Protein AF-B5TM66-F1 (afdb_monomer)

Radius of gyration: 15.06 Å; Cα contacts (8 Å, |Δi|>4): 131; chains: 1; bounding box: 39×23×38 Å

Foldseek 3Di:
DLDADPPSVVVLLVVLLVQLVVVQVVCCVPVVDDDQEDEDEDDPCSNLSNNCVNCVPVVSYHRYYHFFQAVHVVVVRGRPCVVNNDDDDDRD

Solvent-accessible surface area (backbone atoms only — not comparable to full-atom values): 5283 Å² total; per-residue (Å²): 97,37,52,55,46,89,64,42,32,60,54,38,31,64,72,30,26,58,52,12,52,51,47,55,53,50,39,39,71,75,69,72,43,82,60,69,57,50,77,34,62,32,80,51,34,33,68,30,45,2,40,44,62,67,43,70,86,42,84,77,39,44,82,45,76,44,50,47,48,66,81,35,66,94,70,73,48,47,58,40,53,91,86,74,51,73,94,78,86,66,74,97

Sequence (92 aa):
TAAGPHPYPTIVREFQRIIGKETKRQILEQEKRLPDSIIACVGGGSNAIGIFSDFIDDIQVNLIGVEPGGKGINTGKHGAPLQYGRTGIFFG

pLDDT: mean 96.49, std 5.11, range [60.47, 98.88]

Secondary structure (DSSP, 8-state):
---SSTTHHHHHHHHHTHHHHHHHHHHHHHHSS--SEEEEE-SSSHHHHHHHTTTTT-TTSEEEEE---TT-GGGT-S--HHHHS-------

Nearest PDB structures (foldseek):
  7ki7-assembly1_B  TM=1.003E+00  e=1.679E-11  Salmonella enterica subsp. enterica serovar Typhimurium str. LT2
  5kzm-assembly1_B  TM=1.002E+00  e=1.912E-11  Francisella tularensis subsp. tularensis SCHU S4
  5ey5-assembly1_D  TM=9.922E-01  e=6.378E-10  synthetic construct
  6amh-assembly2_D  TM=9.968E-01  e=1.221E-09  Pyrococcus furiosus DSM 3638
  6v82-assembly1_B-2  TM=9.913E-01  e=1.441E-08  Chlamydia trachomatis D/UW-3/CX

InterPro domains:
  IPR023026 Tryptophan synthase beta chain/beta chain-like [PTHR48077] (1-92)
  IPR036052 Tryptophan synthase beta chain-like, PALP domain superfamily [G3DSA:3.40.50.1100] (1-16)
  IPR036052 Tryptophan synthase beta chain-like, PALP domain superfamily [G3DSA:3.40.50.1100] (17-92)
  IPR036052 Tryptophan synthase beta chain-like, PALP domain superfamily [SSF53686] (2-92)

Structure (mmCIF, N/CA/C/O backbone):
data_AF-B5TM66-F1
#
_entry.id   AF-B5TM66-F1
#
loop_
_atom_site.group_PDB
_atom_site.id
_atom_site.type_symbol
_atom_site.label_atom_id
_atom_site.label_alt_id
_atom_site.label_comp_id
_atom_site.label_asym_id
_atom_site.label_entity_id
_atom_site.label_seq_id
_atom_site.pdbx_PDB_ins_code
_atom_site.Cartn_x
_atom_site.Cartn_y
_atom_site.Cartn_z
_atom_site.occupancy
_atom_site.B_iso_or_equiv
_atom_site.auth_seq_id
_atom_site.auth_comp_id
_atom_site.auth_asym_id
_atom_site.auth_atom_id
_atom_site.pdbx_PDB_model_num
ATOM 1 N N . THR A 1 1 ? 7.813 7.180 -3.527 1.00 76.75 1 THR A N 1
ATOM 2 C CA . THR A 1 1 ? 7.814 5.714 -3.713 1.00 76.75 1 THR A CA 1
ATOM 3 C C . THR A 1 1 ? 8.279 5.069 -2.423 1.00 76.75 1 THR A C 1
ATOM 5 O O . THR A 1 1 ? 9.158 5.645 -1.800 1.00 76.75 1 THR A O 1
ATOM 8 N N . ALA A 1 2 ? 7.695 3.95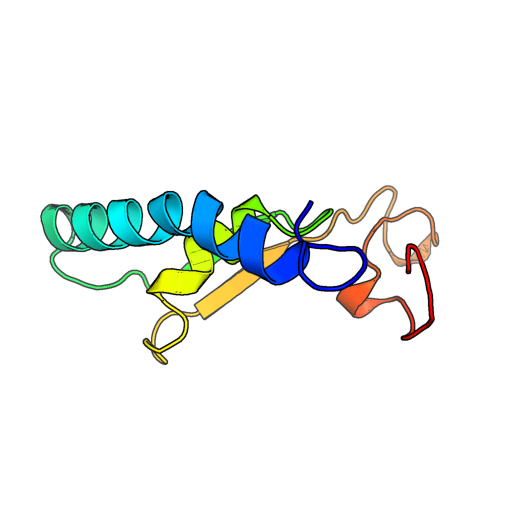6 -1.984 1.00 88.38 2 ALA A N 1
ATOM 9 C CA . ALA A 1 2 ? 8.184 3.174 -0.844 1.00 88.38 2 ALA A CA 1
ATOM 10 C C . ALA A 1 2 ? 9.153 2.090 -1.355 1.00 88.38 2 ALA A C 1
ATOM 12 O O . ALA A 1 2 ? 8.916 0.897 -1.213 1.00 88.38 2 ALA A O 1
ATOM 13 N N . ALA A 1 3 ? 10.212 2.531 -2.031 1.00 91.31 3 ALA A N 1
ATOM 14 C CA . ALA A 1 3 ? 11.214 1.692 -2.681 1.00 91.31 3 ALA A CA 1
ATOM 15 C C . ALA A 1 3 ? 12.573 2.411 -2.669 1.00 91.31 3 ALA A C 1
ATOM 17 O O . ALA A 1 3 ? 12.632 3.606 -2.366 1.00 91.31 3 ALA A O 1
ATOM 18 N N . GLY A 1 4 ? 13.637 1.697 -3.034 1.00 93.31 4 GLY A N 1
ATOM 19 C CA . GLY A 1 4 ? 15.014 2.192 -2.997 1.00 93.31 4 GLY A CA 1
ATOM 20 C C . GLY A 1 4 ? 15.760 1.777 -1.723 1.00 93.31 4 GLY A C 1
ATOM 21 O O . GLY A 1 4 ? 15.218 1.014 -0.916 1.00 93.31 4 GLY A O 1
ATOM 22 N N . PRO A 1 5 ? 17.000 2.255 -1.526 1.00 96.25 5 PRO A N 1
ATOM 23 C CA . PRO A 1 5 ? 17.833 1.826 -0.413 1.00 96.25 5 PRO A CA 1
ATOM 24 C C . PRO A 1 5 ? 17.256 2.290 0.926 1.00 96.25 5 PRO A C 1
ATOM 26 O O . PRO A 1 5 ? 16.572 3.314 1.030 1.00 96.25 5 PRO A O 1
ATOM 29 N N . HIS A 1 6 ? 17.585 1.559 1.987 1.00 96.06 6 HIS A N 1
ATOM 30 C CA . HIS A 1 6 ? 17.369 2.045 3.345 1.00 96.06 6 HIS A CA 1
ATOM 31 C C . HIS A 1 6 ? 18.037 3.427 3.526 1.00 96.06 6 HIS A C 1
ATOM 33 O O . HIS A 1 6 ? 19.163 3.604 3.056 1.00 96.06 6 HIS A O 1
ATOM 39 N N . PRO A 1 7 ? 17.387 4.407 4.192 1.00 96.94 7 PRO A N 1
ATOM 40 C CA . PRO A 1 7 ? 16.140 4.316 4.969 1.00 96.94 7 PRO A CA 1
ATOM 41 C C . PRO A 1 7 ? 14.851 4.733 4.240 1.00 96.94 7 PRO A C 1
ATOM 43 O O . PRO A 1 7 ? 13.805 4.845 4.886 1.00 96.94 7 PRO A O 1
ATOM 46 N N . TYR A 1 8 ? 14.879 4.963 2.923 1.00 97.50 8 TYR A N 1
ATOM 47 C CA . TYR A 1 8 ? 13.742 5.552 2.200 1.00 97.50 8 TYR A CA 1
ATOM 48 C C . TYR A 1 8 ? 12.419 4.785 2.351 1.00 97.50 8 TYR A C 1
ATOM 50 O O . TYR A 1 8 ? 11.420 5.439 2.663 1.00 97.50 8 TYR A O 1
ATOM 58 N N . PRO A 1 9 ? 12.358 3.442 2.207 1.00 97.38 9 PRO A N 1
ATOM 59 C CA . PRO A 1 9 ? 11.103 2.712 2.394 1.00 97.38 9 PRO A CA 1
ATOM 60 C C . PRO A 1 9 ? 10.473 2.940 3.776 1.00 97.38 9 PRO A C 1
ATOM 62 O O . PRO A 1 9 ? 9.263 3.145 3.871 1.00 97.38 9 PRO A O 1
ATOM 65 N N . THR A 1 10 ? 11.290 2.984 4.834 1.00 98.12 10 THR A N 1
ATOM 66 C CA . THR A 1 10 ? 10.826 3.235 6.207 1.00 98.12 10 THR A CA 1
ATOM 67 C C . THR A 1 10 ? 10.298 4.655 6.364 1.00 98.12 10 THR A C 1
ATOM 69 O O . THR A 1 10 ? 9.181 4.837 6.841 1.00 98.12 10 THR A O 1
ATOM 72 N N . ILE A 1 11 ? 11.061 5.662 5.927 1.00 98.38 11 ILE A N 1
ATOM 73 C CA . ILE A 1 11 ? 10.659 7.074 6.038 1.00 98.38 11 ILE A CA 1
ATOM 74 C C . ILE A 1 11 ? 9.347 7.317 5.288 1.00 98.38 11 ILE A C 1
ATOM 76 O O . 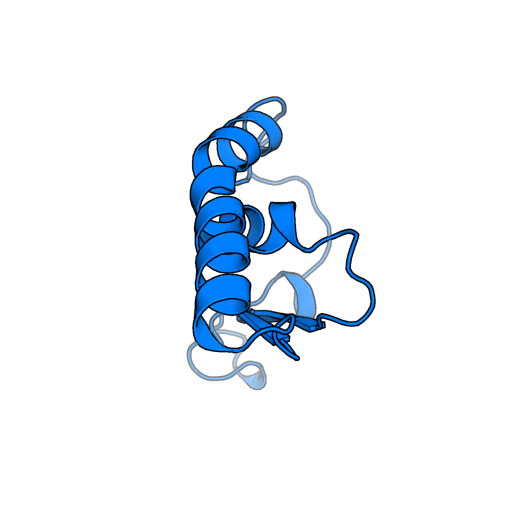ILE A 1 11 ? 8.421 7.928 5.819 1.00 98.38 11 ILE A O 1
ATOM 80 N N . VAL A 1 12 ? 9.244 6.805 4.059 1.00 98.38 12 VAL A N 1
ATOM 81 C CA . VAL A 1 12 ? 8.053 6.995 3.227 1.00 98.38 12 VAL A CA 1
ATOM 82 C C . VAL A 1 12 ? 6.834 6.321 3.848 1.00 98.38 12 VAL A C 1
ATOM 84 O O . VAL A 1 12 ? 5.760 6.921 3.836 1.00 98.38 12 VAL A O 1
ATOM 87 N N . ARG A 1 13 ? 6.985 5.122 4.426 1.00 98.00 13 ARG A N 1
ATOM 88 C CA . ARG A 1 13 ? 5.910 4.478 5.188 1.00 98.00 13 ARG A CA 1
ATOM 89 C C . ARG A 1 13 ? 5.450 5.359 6.347 1.00 98.00 13 ARG A C 1
ATOM 91 O O . ARG A 1 13 ? 4.255 5.614 6.454 1.00 98.00 13 ARG A O 1
ATOM 98 N N . GLU A 1 14 ? 6.371 5.832 7.188 1.00 98.38 14 GLU A N 1
ATOM 99 C CA . GLU A 1 14 ? 6.012 6.623 8.374 1.00 98.38 14 GLU A CA 1
ATOM 100 C C . GLU A 1 14 ? 5.275 7.914 8.008 1.00 98.38 14 GLU A C 1
ATOM 102 O O . GLU A 1 14 ? 4.265 8.241 8.629 1.00 98.38 14 GLU A O 1
ATOM 107 N N . PHE A 1 15 ? 5.709 8.611 6.956 1.00 98.50 15 PHE A N 1
ATOM 108 C CA . PHE A 1 15 ? 5.031 9.829 6.505 1.00 98.50 15 PHE A CA 1
ATOM 109 C C . PHE A 1 15 ? 3.677 9.569 5.837 1.00 98.50 15 PHE A C 1
ATOM 111 O O . PHE A 1 15 ? 2.799 10.425 5.897 1.00 98.50 15 PHE A O 1
ATOM 118 N N . GLN A 1 16 ? 3.471 8.399 5.229 1.00 98.62 16 GLN A N 1
ATOM 119 C CA . GLN A 1 16 ? 2.192 8.035 4.606 1.00 98.62 16 GLN A CA 1
ATOM 120 C C . GLN A 1 16 ? 1.222 7.339 5.574 1.00 98.62 16 GLN A C 1
ATOM 122 O O . GLN A 1 16 ? 0.030 7.251 5.281 1.00 98.62 16 GLN A O 1
ATOM 127 N N . ARG A 1 17 ? 1.688 6.883 6.747 1.00 98.25 17 ARG A N 1
ATOM 128 C CA . ARG A 1 17 ? 0.878 6.156 7.746 1.00 98.25 17 ARG A CA 1
ATOM 129 C C . ARG A 1 17 ? -0.354 6.930 8.224 1.00 98.25 17 ARG A C 1
ATOM 131 O O . ARG A 1 17 ? -1.317 6.323 8.690 1.00 98.25 17 ARG A O 1
ATOM 138 N N . ILE A 1 18 ? -0.344 8.259 8.109 1.00 98.56 18 ILE A N 1
ATOM 139 C CA . ILE A 1 18 ? -1.497 9.096 8.456 1.00 98.56 18 ILE A CA 1
ATOM 140 C C . ILE A 1 18 ? -2.779 8.649 7.735 1.00 98.56 18 ILE A C 1
ATOM 142 O O . ILE A 1 18 ? -3.843 8.661 8.347 1.00 98.56 18 ILE A O 1
ATOM 146 N N . ILE A 1 19 ? -2.666 8.134 6.504 1.00 98.75 19 ILE A N 1
ATOM 147 C CA . ILE A 1 19 ? -3.804 7.627 5.727 1.00 98.75 19 ILE A CA 1
ATOM 148 C C . ILE A 1 19 ? -4.504 6.484 6.476 1.00 98.75 19 ILE A C 1
ATOM 150 O O . ILE A 1 19 ? -5.722 6.512 6.653 1.00 98.75 19 ILE A O 1
ATOM 154 N N . GLY A 1 20 ? -3.749 5.489 6.953 1.00 98.56 20 GLY A N 1
ATOM 155 C CA . GLY A 1 20 ? -4.303 4.356 7.699 1.00 98.56 20 GLY A CA 1
ATOM 156 C C . GLY A 1 20 ? -4.918 4.778 9.033 1.00 98.56 20 GLY A C 1
ATOM 157 O O . GLY A 1 20 ? -6.027 4.354 9.356 1.00 98.56 20 GLY A O 1
ATOM 158 N N . LYS A 1 21 ? -4.244 5.681 9.762 1.00 98.69 21 LYS A N 1
ATOM 159 C CA . LYS A 1 21 ? -4.727 6.219 11.047 1.00 98.69 21 LYS A CA 1
ATOM 160 C C . LYS A 1 21 ? -6.076 6.919 10.907 1.00 98.69 21 LYS A C 1
ATOM 162 O O . LYS A 1 21 ? -7.002 6.657 11.675 1.00 98.69 21 LYS A O 1
ATOM 167 N N . GLU A 1 22 ? -6.195 7.810 9.925 1.00 98.81 22 GLU A N 1
ATOM 168 C CA . GLU A 1 22 ? -7.441 8.533 9.671 1.00 98.81 22 GLU A CA 1
ATOM 169 C C . GLU A 1 22 ? -8.544 7.589 9.195 1.00 98.81 22 GLU A C 1
ATOM 171 O O . GLU A 1 22 ? -9.650 7.650 9.731 1.00 98.81 22 GLU A O 1
ATOM 176 N N . THR A 1 23 ? -8.228 6.665 8.281 1.00 98.81 23 THR A N 1
ATOM 177 C CA . THR A 1 23 ? -9.185 5.671 7.770 1.00 98.81 23 THR A CA 1
ATOM 178 C C . THR A 1 23 ? -9.748 4.807 8.897 1.00 98.81 23 THR A C 1
ATOM 180 O O . THR A 1 23 ? -10.962 4.639 8.998 1.00 98.81 23 THR A O 1
ATOM 183 N N . LYS A 1 24 ? -8.889 4.283 9.783 1.00 98.50 24 LYS A N 1
ATOM 184 C CA . LYS A 1 24 ? -9.312 3.454 10.920 1.00 98.50 24 LYS A CA 1
ATOM 185 C C . LYS A 1 24 ? -10.211 4.231 11.882 1.00 98.50 24 LYS A C 1
ATOM 187 O O . LYS A 1 24 ? -11.230 3.705 12.326 1.00 98.50 24 LYS A O 1
ATOM 192 N N . ARG A 1 25 ? -9.877 5.492 12.177 1.00 98.69 25 ARG A N 1
ATOM 193 C CA . ARG A 1 25 ? -10.736 6.358 12.998 1.00 98.69 25 ARG A CA 1
ATOM 194 C C . ARG A 1 25 ? -12.100 6.569 12.333 1.00 98.69 25 ARG A C 1
ATOM 196 O O . ARG A 1 25 ? -13.127 6.355 12.970 1.00 98.69 25 ARG A O 1
ATOM 203 N N . GLN A 1 26 ? -12.107 6.953 11.059 1.00 98.88 26 GLN A N 1
ATOM 204 C CA . GLN A 1 26 ? -13.324 7.267 10.304 1.00 98.88 26 GLN A CA 1
ATOM 205 C C . GLN A 1 26 ? -14.251 6.054 10.173 1.00 98.88 26 GLN A C 1
ATOM 207 O O . GLN A 1 26 ? -15.449 6.179 10.420 1.00 98.88 26 GLN A O 1
ATOM 212 N N . ILE A 1 27 ? -13.717 4.875 9.845 1.00 98.62 27 ILE A N 1
ATOM 213 C CA . ILE A 1 27 ? -14.540 3.675 9.652 1.00 98.62 27 ILE A CA 1
ATOM 214 C C . ILE A 1 27 ? -15.151 3.183 10.971 1.00 98.62 27 ILE A C 1
ATOM 216 O O . ILE A 1 27 ? -16.314 2.794 11.001 1.00 98.62 27 ILE A O 1
ATOM 220 N N . LEU A 1 28 ? -14.426 3.288 12.090 1.00 98.44 28 LEU A N 1
ATOM 221 C CA . LEU A 1 28 ? -14.977 2.977 13.411 1.00 98.44 28 LEU A CA 1
ATOM 222 C C . LEU A 1 28 ? -16.030 4.003 13.847 1.00 98.44 28 LEU A C 1
ATOM 224 O O . LEU A 1 28 ? -16.997 3.642 14.516 1.00 98.44 28 LEU A O 1
ATOM 228 N N . GLU A 1 29 ? -15.883 5.273 13.467 1.00 98.62 29 GLU A N 1
ATOM 229 C CA . GLU A 1 29 ? -16.894 6.301 13.727 1.00 98.62 29 GLU A CA 1
ATOM 230 C C . GLU A 1 29 ? -18.183 6.049 12.938 1.00 98.62 29 GLU A C 1
ATOM 232 O O . GLU A 1 29 ? -19.264 6.133 13.531 1.00 98.62 29 GLU A O 1
ATOM 237 N N . GLN A 1 30 ? -18.067 5.715 11.651 1.00 98.56 30 GLN A N 1
ATOM 238 C CA . GLN A 1 30 ? -19.192 5.567 10.721 1.00 98.56 30 GLN A CA 1
ATOM 239 C C . GLN A 1 30 ? -19.879 4.200 10.827 1.00 98.56 30 GLN A C 1
ATOM 241 O O . GLN A 1 30 ? -21.093 4.138 10.987 1.00 98.56 30 GLN A O 1
ATOM 246 N N . GLU A 1 31 ? -19.105 3.117 10.817 1.00 98.31 31 GLU A N 1
ATOM 247 C CA . GLU A 1 31 ? -19.616 1.746 10.668 1.00 98.31 31 GLU A CA 1
ATOM 248 C C . GLU A 1 31 ? -19.546 0.932 11.967 1.00 98.31 31 GLU A C 1
ATOM 250 O O . GLU A 1 31 ? -20.040 -0.193 12.028 1.00 98.31 31 GLU A O 1
ATOM 255 N N . LYS A 1 32 ? -18.926 1.478 13.027 1.00 98.06 32 LYS A N 1
ATOM 256 C CA . LYS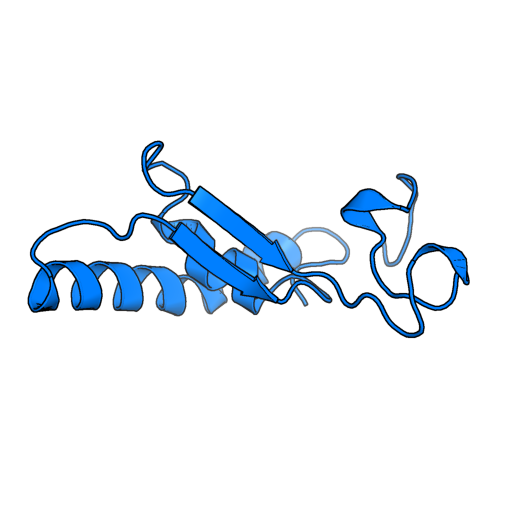 A 1 32 ? -18.764 0.826 14.348 1.00 98.06 32 LYS A CA 1
ATOM 257 C C . LYS A 1 32 ? -18.041 -0.526 14.306 1.00 98.06 32 LYS A C 1
ATOM 259 O O . LYS A 1 32 ? -18.102 -1.293 15.265 1.00 98.06 32 LYS A O 1
ATOM 264 N N . ARG A 1 33 ? -17.324 -0.805 13.219 1.00 97.94 33 ARG A N 1
ATOM 265 C CA . ARG A 1 33 ? -16.538 -2.021 13.000 1.00 97.94 33 ARG A CA 1
ATOM 266 C C . ARG A 1 33 ? -15.336 -1.725 12.110 1.00 97.94 33 ARG A C 1
ATOM 268 O O . ARG A 1 33 ? -15.286 -0.693 11.445 1.00 97.94 33 ARG A O 1
ATOM 275 N N . LEU A 1 34 ? -14.380 -2.648 12.085 1.00 98.50 34 LEU A N 1
ATOM 276 C CA . LEU A 1 34 ? -13.315 -2.632 11.086 1.00 98.50 34 LEU A CA 1
ATOM 277 C C . LEU A 1 34 ? -13.866 -3.054 9.710 1.00 98.50 34 LEU A C 1
ATOM 279 O O . LEU A 1 34 ? -14.853 -3.799 9.647 1.00 98.50 34 LEU A O 1
ATOM 283 N N . PRO A 1 35 ? -13.254 -2.582 8.612 1.00 98.38 35 PRO A N 1
ATOM 284 C CA . PRO A 1 35 ? -13.652 -2.983 7.274 1.00 98.38 35 PRO A CA 1
ATOM 285 C C . PRO A 1 35 ? -13.232 -4.428 7.006 1.00 98.38 35 PRO A C 1
ATOM 287 O O . PRO A 1 35 ? -12.220 -4.897 7.516 1.00 98.38 35 PRO A O 1
ATOM 290 N N . ASP A 1 36 ? -13.966 -5.116 6.138 1.00 98.50 36 ASP A N 1
ATOM 291 C CA . ASP A 1 36 ? -13.620 -6.485 5.733 1.00 98.50 36 ASP A CA 1
ATOM 292 C C . ASP A 1 36 ? -12.358 -6.516 4.851 1.00 98.50 36 ASP A C 1
ATOM 294 O O . ASP A 1 36 ? -11.655 -7.526 4.750 1.00 98.50 36 ASP A O 1
ATOM 298 N N . SER A 1 37 ? -12.064 -5.411 4.159 1.00 98.69 37 SER A N 1
ATOM 299 C CA . SER A 1 37 ? -10.890 -5.268 3.297 1.00 98.69 37 SER A CA 1
ATOM 300 C C . SER A 1 37 ? -10.441 -3.813 3.167 1.00 98.69 37 SER A C 1
ATOM 302 O O . SER A 1 37 ? -11.269 -2.904 3.114 1.00 98.69 37 SER A O 1
ATOM 304 N N . ILE A 1 38 ? -9.133 -3.606 3.027 1.00 98.69 38 ILE A N 1
ATOM 305 C CA . ILE A 1 38 ? -8.521 -2.357 2.561 1.00 98.69 38 ILE A CA 1
ATOM 306 C C . ILE A 1 38 ? -7.884 -2.634 1.201 1.00 98.69 38 ILE A C 1
ATOM 308 O O . ILE A 1 38 ? -7.120 -3.587 1.048 1.00 98.69 38 ILE A O 1
ATOM 312 N N . ILE A 1 39 ? -8.178 -1.788 0.215 1.00 98.75 39 ILE A N 1
ATOM 313 C CA . ILE A 1 39 ? -7.728 -1.968 -1.167 1.00 98.75 39 ILE A CA 1
ATOM 314 C C . ILE A 1 39 ? -6.955 -0.728 -1.606 1.00 98.75 39 ILE A C 1
ATOM 316 O O . ILE A 1 39 ? -7.437 0.392 -1.447 1.00 98.75 39 ILE A O 1
ATOM 320 N N . ALA A 1 40 ? -5.766 -0.921 -2.174 1.00 98.62 40 ALA A N 1
ATOM 321 C CA . ALA A 1 40 ? -4.933 0.175 -2.661 1.00 98.62 40 ALA A CA 1
ATOM 322 C C . ALA A 1 40 ? -4.100 -0.236 -3.881 1.00 98.62 40 ALA A C 1
ATOM 324 O O . ALA A 1 40 ? -3.703 -1.393 -4.027 1.00 98.62 40 ALA A O 1
ATOM 325 N N . CYS A 1 41 ? -3.809 0.716 -4.770 1.00 98.19 41 CYS A N 1
ATOM 326 C CA . CYS A 1 41 ? -2.993 0.447 -5.950 1.00 98.19 41 CYS A CA 1
ATOM 327 C C . CYS A 1 41 ? -1.496 0.397 -5.609 1.00 98.19 41 CYS A C 1
ATOM 329 O O . CYS A 1 41 ? -0.979 1.189 -4.812 1.00 98.19 41 CYS A O 1
ATOM 331 N N . VAL A 1 42 ? -0.774 -0.514 -6.261 1.00 98.38 42 VAL A N 1
ATOM 332 C CA . VAL A 1 42 ? 0.645 -0.778 -6.019 1.00 98.38 42 VAL A CA 1
ATOM 333 C C . VAL A 1 42 ? 1.435 -0.529 -7.300 1.00 98.38 42 VAL A C 1
ATOM 335 O O . VAL A 1 42 ? 1.525 -1.369 -8.186 1.00 98.38 42 VAL A O 1
ATOM 338 N N . GLY A 1 43 ? 2.001 0.675 -7.396 1.00 96.12 43 GLY A N 1
ATOM 339 C CA . GLY A 1 43 ? 3.151 0.953 -8.259 1.00 96.12 43 GLY A CA 1
ATOM 340 C C . GLY A 1 43 ? 4.423 0.883 -7.419 1.00 96.12 43 GLY A C 1
ATOM 341 O O . GLY A 1 43 ? 4.903 -0.184 -7.069 1.00 96.12 43 GLY A O 1
ATOM 342 N N . GLY A 1 44 ? 4.908 2.042 -6.974 1.00 95.00 44 GLY A N 1
ATOM 343 C CA . GLY A 1 44 ? 5.971 2.129 -5.964 1.00 95.00 44 GLY A CA 1
ATOM 344 C C . GLY A 1 44 ? 5.521 1.893 -4.512 1.00 95.00 44 GLY A C 1
ATOM 345 O O . GLY A 1 44 ? 6.293 2.132 -3.593 1.00 95.00 44 GLY A O 1
ATOM 346 N N . GLY A 1 45 ? 4.255 1.537 -4.277 1.00 97.62 45 GLY A N 1
ATOM 347 C CA . GLY A 1 45 ? 3.739 1.087 -2.975 1.00 97.62 45 GLY A CA 1
ATOM 348 C C . GLY A 1 45 ? 3.466 2.136 -1.885 1.00 97.62 45 GLY A C 1
ATOM 349 O O . GLY A 1 45 ? 2.950 1.765 -0.839 1.00 97.62 45 GLY A O 1
ATOM 350 N N . SER A 1 46 ? 3.754 3.432 -2.074 1.00 98.12 46 SER A N 1
ATOM 351 C CA . SER A 1 46 ? 3.687 4.409 -0.964 1.00 98.12 46 SER A CA 1
ATOM 352 C C . SER A 1 46 ? 2.283 4.683 -0.413 1.00 98.12 46 SER A C 1
ATOM 354 O O . SER A 1 46 ? 2.128 4.774 0.799 1.00 98.12 46 SER A O 1
ATOM 356 N N . ASN A 1 47 ? 1.265 4.807 -1.272 1.00 98.06 47 ASN A N 1
ATOM 357 C CA . ASN A 1 47 ? -0.115 5.003 -0.808 1.00 98.06 47 ASN A CA 1
ATOM 358 C C . ASN A 1 47 ? -0.639 3.733 -0.109 1.00 98.06 47 ASN A C 1
ATOM 360 O O . ASN A 1 47 ? -1.210 3.815 0.975 1.00 98.06 47 ASN A O 1
ATOM 364 N N . ALA A 1 48 ? -0.347 2.565 -0.695 1.00 98.56 48 ALA A N 1
ATOM 365 C CA . ALA A 1 48 ? -0.777 1.270 -0.196 1.00 98.56 48 A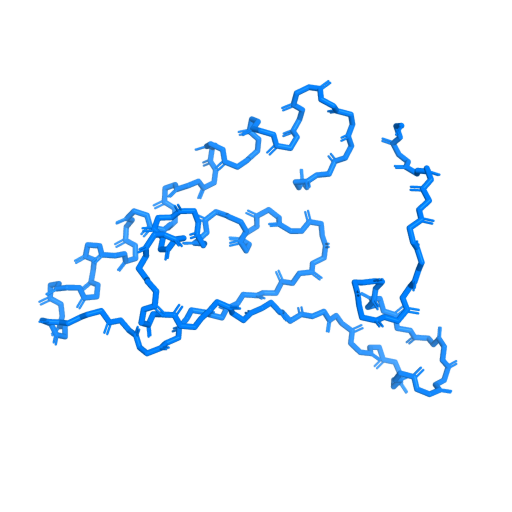LA A CA 1
ATOM 366 C C . ALA A 1 48 ? -0.168 0.974 1.175 1.00 98.56 48 ALA A C 1
ATOM 368 O O . ALA A 1 48 ? -0.894 0.705 2.124 1.00 98.56 48 ALA A O 1
ATOM 369 N N . ILE A 1 49 ? 1.152 1.122 1.331 1.00 98.25 49 ILE A N 1
ATOM 370 C CA . ILE A 1 49 ? 1.782 0.909 2.637 1.00 98.25 49 ILE A CA 1
ATOM 371 C C . ILE A 1 49 ? 1.316 1.946 3.667 1.00 98.25 49 ILE A C 1
ATOM 373 O O . ILE A 1 49 ? 1.196 1.613 4.841 1.00 98.25 49 ILE A O 1
ATOM 377 N N . GLY A 1 50 ?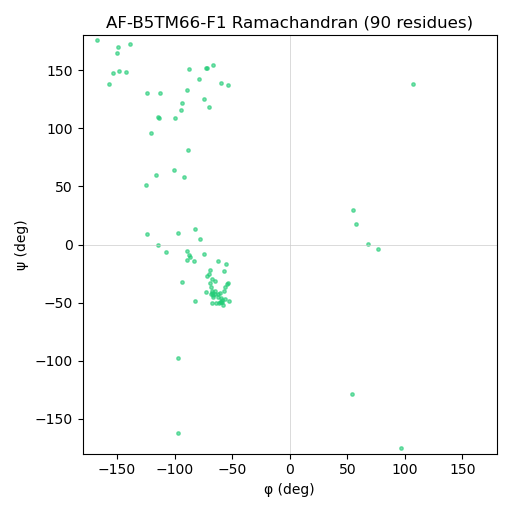 1.005 3.176 3.243 1.00 98.50 50 GLY A N 1
ATOM 378 C CA . GLY A 1 50 ? 0.454 4.212 4.114 1.00 98.50 50 GLY A CA 1
ATOM 379 C C . GLY A 1 50 ? -0.887 3.820 4.728 1.00 98.50 50 GLY A C 1
ATOM 380 O O . GLY A 1 50 ? -1.046 3.895 5.946 1.00 98.50 50 GLY A O 1
ATOM 381 N N . ILE A 1 51 ? -1.831 3.351 3.905 1.00 98.69 51 ILE A N 1
ATOM 382 C CA . ILE A 1 51 ? -3.138 2.907 4.404 1.00 98.69 51 ILE A CA 1
ATOM 383 C C . ILE A 1 51 ? -3.042 1.575 5.157 1.00 98.69 51 ILE A C 1
ATOM 385 O O . ILE A 1 51 ? -3.625 1.450 6.226 1.00 98.69 51 ILE A O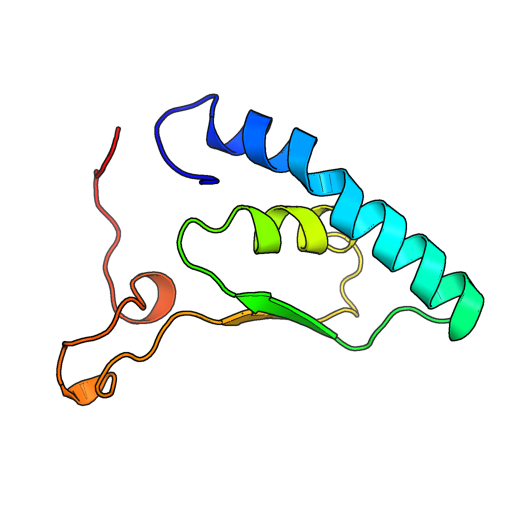 1
ATOM 389 N N . PHE A 1 52 ? -2.250 0.614 4.673 1.00 98.62 52 PHE A N 1
ATOM 390 C CA . PHE A 1 52 ? -2.105 -0.705 5.301 1.00 98.62 52 PHE A CA 1
ATOM 391 C C . PHE A 1 52 ? -1.407 -0.667 6.665 1.00 98.62 52 PHE A C 1
ATOM 393 O O . PHE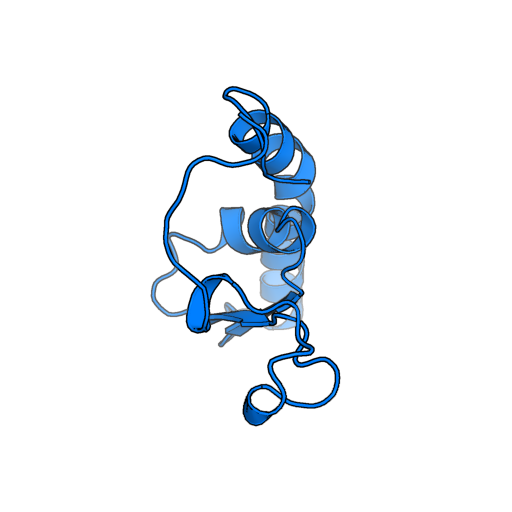 A 1 52 ? -1.703 -1.505 7.510 1.00 98.62 52 PHE A O 1
ATOM 400 N N . SER A 1 53 ? -0.501 0.291 6.901 1.00 97.50 53 SER A N 1
ATOM 401 C CA . SER A 1 53 ? 0.345 0.330 8.109 1.00 97.50 53 SER A CA 1
ATOM 402 C C . SER A 1 53 ? -0.435 0.276 9.420 1.00 97.50 53 SER A C 1
ATOM 404 O O . SER A 1 53 ? 0.063 -0.282 10.391 1.00 97.50 53 SER A O 1
ATOM 406 N N . ASP A 1 54 ? -1.632 0.861 9.464 1.00 97.88 54 ASP A N 1
ATOM 407 C CA . ASP A 1 54 ? -2.443 0.890 10.684 1.00 9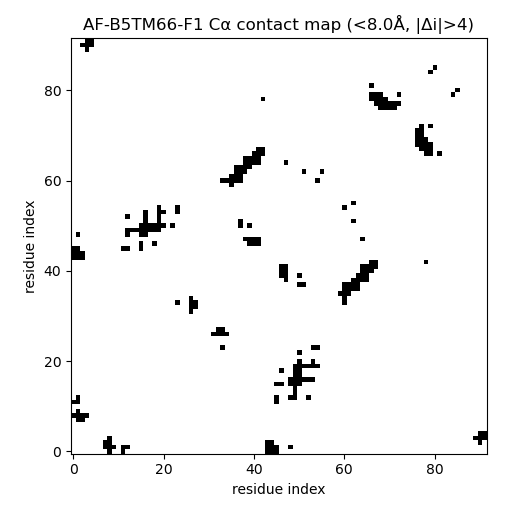7.88 54 ASP A CA 1
ATOM 408 C C . ASP A 1 54 ? -3.377 -0.322 10.822 1.00 97.88 54 ASP A C 1
ATOM 410 O O . ASP A 1 54 ? -3.991 -0.468 11.871 1.00 97.88 54 ASP A O 1
ATOM 414 N N . PHE A 1 55 ? -3.456 -1.194 9.809 1.00 98.31 55 PHE A N 1
ATOM 415 C CA . PHE A 1 55 ? -4.294 -2.402 9.783 1.00 98.31 55 PHE A CA 1
ATOM 416 C C . PHE A 1 55 ? -3.491 -3.715 9.741 1.00 98.31 55 PHE A C 1
ATOM 418 O O . PHE A 1 55 ? -4.085 -4.786 9.734 1.00 98.31 55 PHE A O 1
ATOM 425 N N . ILE A 1 56 ? -2.152 -3.657 9.720 1.00 96.69 56 ILE A N 1
ATOM 426 C CA . ILE A 1 56 ? -1.272 -4.842 9.632 1.00 96.69 56 ILE A CA 1
ATOM 427 C C . ILE A 1 56 ? -1.527 -5.864 10.749 1.00 96.69 56 ILE A C 1
ATOM 429 O O . ILE A 1 56 ? -1.459 -7.064 10.497 1.00 96.69 56 ILE A O 1
ATOM 433 N N . ASP A 1 57 ? -1.839 -5.393 11.957 1.00 97.00 57 ASP A N 1
ATOM 434 C CA . ASP A 1 57 ? -2.077 -6.257 13.118 1.00 97.00 57 ASP A CA 1
ATOM 435 C C . ASP A 1 57 ? -3.545 -6.726 13.224 1.00 97.00 57 ASP A C 1
ATOM 437 O O . ASP A 1 57 ? -3.863 -7.611 14.021 1.00 97.00 57 ASP A O 1
ATOM 441 N N . ASP A 1 58 ? -4.456 -6.178 12.409 1.00 97.69 58 ASP A N 1
ATOM 442 C CA . ASP A 1 58 ? -5.868 -6.566 12.402 1.00 97.69 58 ASP A CA 1
ATOM 443 C C . ASP A 1 58 ? -6.098 -7.738 11.441 1.00 97.69 58 ASP A C 1
ATOM 445 O O . ASP A 1 58 ? -6.580 -7.567 10.324 1.00 97.69 58 ASP A O 1
ATOM 449 N N . ILE A 1 59 ? -5.804 -8.959 11.889 1.00 95.31 59 ILE A N 1
ATOM 450 C CA . ILE A 1 59 ? -5.842 -10.182 11.058 1.00 95.31 59 ILE A CA 1
ATOM 451 C C . ILE A 1 59 ? -7.179 -10.473 10.344 1.00 95.31 59 ILE A C 1
ATOM 453 O O . ILE A 1 59 ? -7.223 -11.302 9.441 1.00 95.31 59 ILE A O 1
ATOM 457 N N . GLN A 1 60 ? -8.274 -9.835 10.764 1.00 96.31 60 GLN A N 1
ATOM 458 C CA . GLN A 1 60 ? -9.597 -9.971 10.142 1.00 96.31 60 GLN A CA 1
ATOM 459 C C . GLN A 1 60 ? -9.775 -9.054 8.919 1.00 96.31 60 GLN A C 1
ATOM 461 O O . GLN A 1 60 ? -10.714 -9.239 8.148 1.00 96.31 60 GLN A O 1
ATOM 466 N N . VAL A 1 61 ? -8.890 -8.070 8.736 1.00 98.50 61 VAL A N 1
ATOM 467 C CA . VAL A 1 61 ? -8.938 -7.093 7.647 1.00 98.50 61 VAL A CA 1
ATOM 468 C C . VAL A 1 61 ? -8.062 -7.581 6.499 1.00 98.50 61 VAL A C 1
ATOM 470 O O . VAL A 1 61 ? -6.840 -7.663 6.614 1.00 98.50 61 VAL A O 1
ATOM 473 N N . ASN A 1 62 ? -8.668 -7.874 5.349 1.00 98.56 62 ASN A N 1
ATOM 474 C CA . ASN A 1 62 ? -7.905 -8.293 4.174 1.00 98.56 62 ASN A CA 1
ATOM 475 C C . ASN A 1 62 ? -7.182 -7.095 3.537 1.00 98.56 62 ASN A C 1
ATOM 477 O O . ASN A 1 62 ? -7.815 -6.108 3.163 1.00 98.56 62 ASN A O 1
ATOM 481 N N . LEU A 1 63 ? -5.863 -7.187 3.362 1.00 98.62 63 LEU A N 1
ATOM 482 C CA . LEU A 1 63 ? -5.058 -6.137 2.730 1.00 98.62 63 LEU A CA 1
ATOM 483 C C . LEU A 1 63 ? -4.777 -6.504 1.268 1.00 98.62 63 LEU A C 1
ATOM 485 O O . LEU A 1 63 ? -4.010 -7.424 0.986 1.00 98.62 63 LEU A O 1
ATOM 489 N N . ILE A 1 64 ? -5.409 -5.792 0.332 1.00 98.69 64 ILE A N 1
ATOM 490 C CA . ILE A 1 64 ? -5.396 -6.127 -1.099 1.00 98.69 64 ILE A CA 1
ATOM 491 C C . ILE A 1 64 ? -4.643 -5.049 -1.885 1.00 98.69 64 ILE A C 1
ATOM 493 O O . ILE A 1 64 ? -5.121 -3.927 -2.070 1.00 98.69 64 ILE A O 1
ATOM 497 N N . GLY A 1 65 ? -3.457 -5.403 -2.378 1.00 98.31 65 GLY A N 1
ATOM 498 C CA . GLY A 1 65 ? -2.675 -4.577 -3.297 1.00 98.31 65 GLY A CA 1
ATOM 499 C C . GLY A 1 65 ? -3.029 -4.854 -4.760 1.00 98.31 65 GLY A C 1
ATOM 500 O O . GLY A 1 65 ? -3.083 -6.009 -5.171 1.00 98.31 65 GLY A O 1
ATOM 501 N N . VAL A 1 66 ? -3.242 -3.805 -5.558 1.00 98.50 66 VAL A N 1
ATOM 502 C CA . VAL A 1 66 ? -3.607 -3.925 -6.982 1.00 98.50 66 VAL A CA 1
ATOM 503 C C . VAL A 1 66 ? -2.496 -3.380 -7.880 1.00 98.50 66 VAL A C 1
ATOM 505 O O . VAL A 1 66 ? -2.285 -2.168 -7.947 1.00 98.50 66 VAL A O 1
ATOM 508 N N . GLU A 1 67 ? -1.799 -4.262 -8.595 1.00 98.38 67 GLU A N 1
ATOM 509 C CA . GLU A 1 67 ? -0.780 -3.893 -9.588 1.00 98.38 67 GLU A CA 1
ATOM 510 C C . GLU A 1 67 ? -1.392 -3.664 -10.991 1.00 98.38 67 GLU A C 1
ATOM 512 O O . GLU A 1 67 ? -2.404 -4.277 -11.344 1.00 98.38 67 GLU A O 1
ATOM 517 N N . PRO A 1 68 ? -0.802 -2.802 -11.841 1.00 98.00 68 PRO A N 1
ATOM 518 C CA . PRO A 1 68 ? -1.319 -2.540 -13.183 1.00 98.00 68 PRO A CA 1
ATOM 519 C C . PRO A 1 68 ? -1.141 -3.735 -14.139 1.00 98.00 68 PRO A C 1
ATOM 521 O O . PRO A 1 68 ? -0.026 -4.096 -14.523 1.00 98.00 68 PRO A O 1
ATOM 524 N N . GLY A 1 69 ? -2.260 -4.276 -14.634 1.00 98.00 69 GLY A N 1
ATOM 525 C CA . GLY A 1 69 ? -2.292 -5.365 -15.623 1.00 98.00 69 GLY A CA 1
ATOM 526 C C . GLY A 1 69 ? -1.924 -4.970 -17.064 1.00 98.00 69 GLY A C 1
ATOM 527 O O . GLY A 1 69 ? -1.774 -5.844 -17.916 1.00 98.00 69 GLY A O 1
ATOM 528 N N . GLY A 1 70 ? -1.765 -3.674 -17.356 1.00 98.06 70 GLY A N 1
ATOM 529 C CA . GLY A 1 70 ? -1.356 -3.158 -18.669 1.00 98.06 70 GLY A CA 1
ATOM 530 C C . GLY A 1 70 ? -2.231 -3.651 -19.829 1.00 98.06 70 GLY A C 1
ATOM 531 O O . GLY A 1 70 ? -3.453 -3.551 -19.766 1.00 98.06 70 GLY A O 1
ATOM 532 N N . LYS A 1 71 ? -1.620 -4.196 -20.891 1.00 97.56 71 LYS A N 1
ATOM 533 C CA . LYS A 1 71 ? -2.344 -4.810 -22.030 1.00 97.56 71 LYS A CA 1
ATOM 534 C C . LYS A 1 71 ? -2.774 -6.265 -21.767 1.00 97.56 71 LYS A C 1
ATOM 536 O O . LYS A 1 71 ? -3.141 -6.972 -22.701 1.00 97.56 71 LYS A O 1
ATOM 541 N N . GLY A 1 72 ? -2.713 -6.710 -20.515 1.00 97.44 72 GLY A N 1
ATOM 542 C CA . GLY A 1 72 ? -2.974 -8.076 -20.078 1.00 97.44 72 GLY A CA 1
ATOM 543 C C . GLY A 1 72 ? -1.684 -8.796 -19.693 1.00 97.44 72 GLY A C 1
ATOM 544 O O . GLY A 1 72 ? -0.676 -8.704 -20.398 1.00 97.44 72 GLY A O 1
ATOM 545 N N . ILE A 1 73 ? -1.733 -9.551 -18.593 1.00 97.50 73 ILE A N 1
ATOM 546 C CA . ILE A 1 73 ? -0.587 -10.281 -18.025 1.00 97.50 73 ILE A CA 1
ATOM 547 C C . ILE A 1 73 ? 0.098 -11.166 -19.073 1.00 97.50 73 ILE A C 1
ATOM 549 O O . ILE A 1 73 ? 1.301 -11.056 -19.291 1.00 97.50 73 ILE A O 1
ATOM 553 N N . ASN A 1 74 ? -0.687 -11.952 -19.815 1.00 96.62 74 ASN A N 1
ATOM 554 C CA . ASN A 1 74 ? -0.189 -12.894 -20.825 1.00 96.62 74 ASN A CA 1
ATOM 555 C C . ASN A 1 74 ? 0.570 -12.225 -21.985 1.00 96.62 74 ASN A C 1
ATOM 557 O O . ASN A 1 74 ? 1.239 -12.904 -22.756 1.00 96.62 74 ASN A O 1
ATOM 561 N N . THR A 1 75 ? 0.469 -10.901 -22.136 1.00 97.62 75 THR A N 1
ATOM 562 C CA . THR A 1 75 ? 1.187 -10.162 -23.185 1.00 97.62 75 THR A CA 1
ATOM 563 C C . THR A 1 75 ? 2.604 -9.754 -22.776 1.00 97.62 75 THR A C 1
ATOM 565 O O . THR A 1 75 ? 3.344 -9.234 -23.612 1.00 97.62 75 THR A O 1
ATOM 568 N N . GLY A 1 76 ? 2.961 -9.892 -21.491 1.00 96.62 76 GLY A N 1
ATOM 569 C CA . GLY A 1 76 ? 4.201 -9.356 -20.916 1.00 96.62 76 GLY A CA 1
ATOM 570 C C . GLY A 1 76 ? 4.258 -7.821 -20.845 1.00 96.62 76 GLY A C 1
ATOM 571 O O . GLY A 1 76 ? 5.249 -7.261 -20.387 1.00 96.62 76 GLY A O 1
ATOM 572 N N . LYS A 1 77 ? 3.209 -7.110 -21.286 1.00 97.75 77 LYS A N 1
ATOM 573 C CA . LYS A 1 77 ? 3.121 -5.639 -21.281 1.00 97.75 77 LYS A CA 1
ATOM 574 C C . LYS A 1 77 ? 2.276 -5.164 -20.099 1.00 97.75 77 LYS A C 1
ATOM 576 O O . LYS A 1 77 ? 1.197 -4.601 -20.292 1.00 97.75 77 LYS A O 1
ATOM 581 N N . HIS A 1 78 ? 2.765 -5.420 -18.890 1.00 98.19 78 HIS A N 1
ATOM 582 C CA . HIS A 1 78 ? 2.135 -5.071 -17.612 1.00 98.19 78 HIS A CA 1
ATOM 583 C C . HIS A 1 78 ? 3.184 -4.546 -16.616 1.00 98.19 78 HIS A C 1
ATOM 585 O O . HIS A 1 78 ? 4.381 -4.578 -16.893 1.00 98.19 78 HIS A O 1
ATOM 591 N N . GLY A 1 79 ? 2.742 -4.051 -15.460 1.00 97.38 79 GLY A N 1
ATOM 592 C CA . GLY A 1 79 ? 3.609 -3.578 -14.376 1.00 97.38 79 GLY A CA 1
ATOM 593 C C . GLY A 1 79 ? 3.287 -4.288 -13.068 1.00 97.38 79 GLY A C 1
ATOM 594 O O . GLY A 1 79 ? 3.047 -3.623 -12.072 1.00 97.38 79 GLY A O 1
ATOM 595 N N . ALA A 1 80 ? 3.251 -5.624 -13.096 1.00 97.44 80 ALA A N 1
ATOM 596 C CA . ALA A 1 80 ? 2.864 -6.472 -11.960 1.00 97.44 80 ALA A CA 1
ATOM 597 C C . ALA A 1 80 ? 4.021 -7.373 -11.477 1.00 97.44 80 ALA A C 1
ATOM 599 O O . ALA A 1 80 ? 3.951 -8.600 -11.611 1.00 97.44 80 ALA A O 1
ATOM 600 N N . PRO A 1 81 ? 5.151 -6.781 -11.043 1.00 96.19 81 PRO A N 1
ATOM 601 C CA . PRO A 1 81 ? 6.336 -7.532 -10.655 1.00 96.19 81 PRO A CA 1
ATOM 602 C C . PRO A 1 81 ? 6.172 -8.338 -9.360 1.00 96.19 81 PRO A C 1
ATOM 604 O O . PRO A 1 81 ? 6.926 -9.296 -9.197 1.00 96.19 81 PRO A O 1
ATOM 607 N N . LEU A 1 82 ? 5.238 -8.009 -8.455 1.00 94.44 82 LEU A N 1
ATOM 608 C CA . LEU A 1 82 ? 5.058 -8.799 -7.227 1.00 94.44 82 LEU A CA 1
ATOM 609 C C . LEU A 1 82 ? 4.519 -10.197 -7.533 1.00 94.44 82 LEU A C 1
ATOM 611 O O . LEU A 1 82 ? 4.976 -11.167 -6.933 1.00 94.44 82 LEU A O 1
ATOM 615 N N . GLN A 1 83 ? 3.579 -10.306 -8.475 1.00 93.81 83 GLN A N 1
ATOM 616 C CA . GLN A 1 83 ? 2.983 -11.595 -8.835 1.00 93.81 83 GLN A CA 1
ATOM 617 C C . GLN A 1 83 ? 3.676 -12.281 -10.024 1.00 93.81 83 GLN A C 1
ATOM 619 O O . GLN A 1 83 ? 3.730 -13.509 -10.070 1.00 93.81 83 GLN A O 1
ATOM 624 N N . TYR A 1 84 ?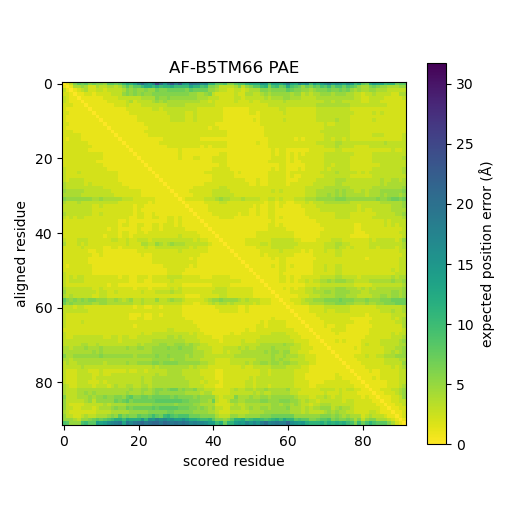 4.207 -11.514 -10.982 1.00 94.75 84 TYR A N 1
ATOM 625 C CA . TYR A 1 84 ? 4.728 -12.044 -12.255 1.00 94.75 84 TYR A CA 1
ATOM 626 C C . TYR A 1 84 ? 6.187 -11.657 -12.536 1.00 94.75 84 TYR A C 1
ATOM 628 O O . TYR A 1 84 ? 6.689 -11.860 -13.643 1.00 94.75 84 TYR A O 1
ATOM 636 N N . GLY A 1 85 ? 6.870 -11.064 -11.558 1.00 92.94 85 GLY A N 1
ATOM 637 C CA . GLY A 1 85 ? 8.290 -10.746 -11.630 1.00 92.94 85 GLY A CA 1
ATOM 638 C C . GLY A 1 85 ? 9.165 -11.801 -10.958 1.00 92.94 85 GLY A C 1
ATOM 639 O O . GLY A 1 85 ? 8.768 -12.937 -10.712 1.00 92.94 85 GLY A O 1
ATOM 640 N N . ARG A 1 86 ? 10.401 -11.404 -10.661 1.00 95.25 86 ARG A N 1
ATOM 641 C CA . ARG A 1 86 ? 11.359 -12.187 -9.877 1.00 95.25 86 ARG A CA 1
ATOM 642 C C . ARG A 1 86 ? 12.152 -11.250 -8.981 1.00 95.25 86 ARG A C 1
ATOM 644 O O . ARG A 1 86 ? 12.425 -10.115 -9.374 1.00 95.25 86 ARG A O 1
ATOM 651 N N . THR A 1 87 ? 12.558 -11.734 -7.816 1.00 95.12 87 THR A N 1
ATOM 652 C CA . THR A 1 87 ? 13.437 -10.987 -6.912 1.00 95.12 87 THR A CA 1
ATOM 653 C C . THR A 1 87 ? 14.767 -10.665 -7.599 1.00 95.12 87 THR A C 1
ATOM 655 O O . THR A 1 87 ? 15.336 -11.506 -8.297 1.00 95.12 87 THR A O 1
ATOM 658 N N . GLY A 1 88 ? 15.268 -9.448 -7.397 1.00 95.12 88 GLY A N 1
ATOM 659 C CA . GLY A 1 88 ? 16.536 -8.976 -7.947 1.00 95.12 88 GLY A CA 1
ATOM 660 C C . GLY A 1 88 ? 16.983 -7.673 -7.287 1.00 95.12 88 GLY A C 1
ATOM 661 O O . GLY A 1 88 ? 16.259 -7.113 -6.467 1.00 95.12 88 GLY A O 1
ATOM 662 N N . ILE A 1 89 ? 18.175 -7.201 -7.652 1.00 94.56 89 ILE A N 1
ATOM 663 C CA . ILE A 1 89 ? 18.720 -5.920 -7.186 1.00 94.56 89 ILE A CA 1
ATOM 664 C C . ILE A 1 89 ? 18.369 -4.852 -8.218 1.00 94.56 89 ILE A C 1
ATOM 666 O O . ILE A 1 89 ? 18.707 -4.984 -9.397 1.00 94.56 89 ILE A O 1
ATOM 670 N N . PHE A 1 90 ? 17.661 -3.813 -7.783 1.00 89.38 90 PHE A N 1
ATOM 671 C CA . PHE A 1 90 ? 17.209 -2.724 -8.639 1.00 89.38 90 PHE A CA 1
ATOM 672 C C . PHE A 1 90 ? 16.942 -1.472 -7.799 1.00 89.38 90 PHE A C 1
ATOM 674 O O . PHE A 1 90 ? 16.350 -1.562 -6.729 1.00 89.38 90 PHE A O 1
ATOM 681 N N . PHE A 1 91 ? 17.357 -0.302 -8.296 1.00 78.94 91 PHE A N 1
ATOM 682 C CA . PHE A 1 91 ? 17.263 0.982 -7.583 1.00 78.94 91 PHE A CA 1
ATOM 683 C C . PHE A 1 91 ? 17.915 1.018 -6.183 1.00 78.94 91 PHE A C 1
ATOM 685 O O . PHE A 1 91 ? 17.488 1.802 -5.336 1.00 78.94 91 PHE A O 1
ATOM 692 N N . GLY A 1 92 ? 18.970 0.230 -5.957 1.00 60.47 92 GLY A N 1
ATOM 693 C CA . GLY A 1 92 ? 19.746 0.209 -4.711 1.00 60.47 92 GLY A CA 1
ATOM 694 C C . GLY A 1 92 ? 20.262 -1.178 -4.396 1.00 60.47 92 GLY A C 1
ATOM 695 O O . GLY A 1 92 ? 19.411 -2.044 -4.110 1.00 60.47 92 GLY A O 1
#

Mean predicted aligned error: 2.73 Å

Organism: NCBI:txid558014